Protein AF-T1H6Y9-F1 (afdb_monomer_lite)

Radius of gyration: 19.42 Å; chains: 1; bounding box: 42×29×52 Å

pLDDT: mean 89.48, std 13.39, range [35.31, 97.38]

Sequence (81 aa):
GFRGSNNFKFEMFFTFSKINIVGKYVADGRILILPIQGDGDSEINLINTKSAVKFKPKVTTQNGKQFLEVDKLKVFLDPER

Secondary structure (DSSP, 8-state):
---------EEEEEEEEEEEEEEEEEEEEEETTEEEEEEEEEEEEEEEEEEEEEEEEEEEEETTEEEEEEEEEEEEEE---

InterPro domains:
  IPR010562 Haemolymph juvenile hormone binding [PF06585] (6-80)
  IPR038606 Takeout superfamily [G3DSA:3.15.10.30] (4-81)

Foldseek 3Di:
DDPDPPFDKDKDKDWDQKDKDKDWDADAADDPNRGDGDTGIDIDMFGRKIKMKIWTWDWDADPNDTDTHTPDIDMDIDGDD

Structure (mmCIF, N/CA/C/O backbone):
data_AF-T1H6Y9-F1
#
_entry.id   AF-T1H6Y9-F1
#
loop_
_atom_site.group_PDB
_atom_site.id
_atom_site.type_symbol
_atom_site.label_atom_id
_atom_site.label_alt_id
_atom_site.label_comp_id
_atom_site.label_asym_id
_atom_site.label_entity_id
_atom_site.label_seq_id
_atom_site.pdbx_PDB_ins_code
_atom_site.Cartn_x
_atom_site.Cartn_y
_atom_site.Cartn_z
_atom_site.occupancy
_atom_site.B_iso_or_equiv
_atom_site.auth_seq_id
_atom_site.auth_comp_id
_atom_site.auth_asym_id
_atom_site.auth_atom_id
_atom_site.pdbx_PDB_model_num
ATOM 1 N N . GLY A 1 1 ? -26.498 6.602 29.233 1.00 35.31 1 GLY A N 1
ATOM 2 C CA . GLY A 1 1 ? -26.318 6.158 27.839 1.00 35.31 1 GLY A CA 1
ATOM 3 C C . GLY A 1 1 ? -25.346 7.089 27.156 1.00 35.31 1 GLY A C 1
ATOM 4 O O . GLY A 1 1 ? -25.679 8.250 26.981 1.00 35.31 1 GLY A O 1
ATOM 5 N N . PHE A 1 2 ? -24.147 6.614 26.823 1.00 40.81 2 PHE A N 1
ATOM 6 C CA . PHE A 1 2 ? -23.133 7.429 26.150 1.00 40.81 2 PHE A CA 1
ATOM 7 C C . PHE A 1 2 ? -23.150 7.120 24.657 1.00 40.81 2 PHE A C 1
ATOM 9 O O . PHE A 1 2 ? -22.560 6.152 24.187 1.00 40.81 2 PHE A O 1
ATOM 16 N N . ARG A 1 3 ? -23.895 7.942 23.918 1.00 48.88 3 ARG A N 1
ATOM 17 C CA . ARG A 1 3 ? -23.948 7.932 22.459 1.00 48.88 3 ARG A CA 1
ATOM 18 C C . ARG A 1 3 ? -22.960 8.995 21.975 1.00 48.88 3 ARG A C 1
ATOM 20 O O . ARG A 1 3 ? -23.323 10.150 21.810 1.00 48.88 3 ARG A O 1
ATOM 27 N N . GLY A 1 4 ? -21.694 8.613 21.828 1.00 44.62 4 GLY A N 1
ATOM 28 C CA . GLY A 1 4 ? -20.637 9.468 21.290 1.00 44.62 4 GLY A CA 1
ATOM 29 C C . GLY A 1 4 ? -20.033 8.815 20.056 1.00 44.62 4 GLY A C 1
ATOM 30 O O . GLY A 1 4 ? -19.157 7.967 20.174 1.00 44.62 4 GLY A O 1
ATOM 31 N N . SER A 1 5 ? -20.516 9.181 18.870 1.00 51.38 5 SER A N 1
ATOM 32 C CA . SER A 1 5 ? -19.867 8.835 17.602 1.00 51.38 5 SER A CA 1
ATOM 33 C C . SER A 1 5 ? -18.580 9.658 17.464 1.00 51.38 5 SER A C 1
ATOM 35 O O . SER A 1 5 ? -18.538 10.622 16.699 1.00 51.38 5 SER A O 1
ATOM 37 N N . ASN A 1 6 ? -17.530 9.309 18.209 1.00 54.59 6 ASN A N 1
ATOM 38 C CA . ASN A 1 6 ? -16.217 9.916 18.016 1.00 54.59 6 ASN A CA 1
ATOM 39 C C . ASN A 1 6 ? -15.606 9.376 16.718 1.00 54.59 6 ASN A C 1
ATOM 41 O O . ASN A 1 6 ? -14.994 8.312 16.680 1.00 54.59 6 ASN A O 1
ATOM 45 N N . ASN A 1 7 ? -15.801 10.120 15.631 1.00 66.12 7 ASN A N 1
ATOM 46 C CA . ASN A 1 7 ? -15.203 9.845 14.329 1.00 66.12 7 ASN A CA 1
ATOM 47 C C . ASN A 1 7 ? -13.738 10.302 14.317 1.00 66.12 7 ASN A C 1
ATOM 49 O O . ASN A 1 7 ? -13.404 11.299 13.674 1.00 66.12 7 ASN A O 1
ATOM 53 N N . PHE A 1 8 ? -12.861 9.586 15.022 1.00 79.06 8 PHE A N 1
ATOM 54 C CA . PHE A 1 8 ? -11.428 9.840 14.931 1.00 79.06 8 PHE A CA 1
ATOM 55 C C . PHE A 1 8 ? -10.935 9.513 13.516 1.00 79.06 8 PHE A C 1
ATOM 57 O O . PHE A 1 8 ? -11.163 8.422 12.987 1.00 79.06 8 PHE A O 1
ATOM 64 N N . LYS A 1 9 ? -10.282 10.484 12.881 1.00 88.06 9 LYS A N 1
ATOM 65 C CA . LYS A 1 9 ? -9.575 10.301 11.613 1.00 88.06 9 LYS A CA 1
ATOM 66 C C . LYS A 1 9 ? -8.122 10.659 11.859 1.00 88.06 9 LYS A C 1
ATOM 68 O O . LYS A 1 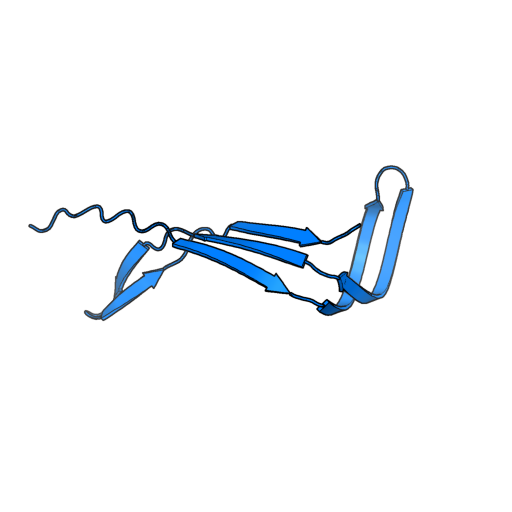9 ? -7.844 11.764 12.313 1.00 88.06 9 LYS A O 1
ATOM 73 N N . PHE A 1 10 ? -7.228 9.736 11.546 1.00 92.06 10 PHE A N 1
ATOM 74 C CA . PHE A 1 10 ? -5.796 9.958 11.635 1.00 92.06 10 PHE A CA 1
ATOM 75 C C . PHE A 1 10 ? -5.243 10.102 10.229 1.00 92.06 10 PHE A C 1
ATOM 77 O O . PHE A 1 10 ? -5.508 9.265 9.361 1.00 92.06 10 PHE A O 1
ATOM 84 N N . GLU A 1 11 ? -4.488 11.173 10.021 1.00 95.31 11 GLU A N 1
ATOM 85 C CA . GLU A 1 11 ? -3.685 11.391 8.827 1.00 95.31 11 GLU A CA 1
ATOM 86 C C . GLU A 1 11 ? -2.250 11.652 9.274 1.00 95.31 11 GLU A C 1
ATOM 88 O O . GLU A 1 11 ? -1.994 12.557 10.066 1.00 95.31 11 GLU A O 1
ATOM 93 N N . MET A 1 12 ? -1.329 10.822 8.801 1.00 96.44 12 MET A N 1
ATOM 94 C CA . MET A 1 12 ? 0.095 10.926 9.096 1.00 96.44 12 MET A CA 1
ATOM 95 C C . MET A 1 12 ? 0.845 11.121 7.788 1.00 96.44 12 MET A C 1
ATOM 97 O O . MET A 1 12 ? 0.569 10.420 6.814 1.00 96.44 12 MET A O 1
ATOM 101 N N . PHE A 1 13 ? 1.790 12.054 7.781 1.00 96.88 13 PHE A N 1
ATOM 102 C CA . PHE A 1 13 ? 2.631 12.359 6.631 1.00 96.88 13 PHE A CA 1
ATOM 103 C C . PHE A 1 13 ? 4.079 12.023 6.972 1.00 96.88 13 PHE A C 1
ATOM 105 O O . PHE A 1 13 ? 4.570 12.406 8.033 1.00 96.88 13 PHE A O 1
ATOM 112 N N . PHE A 1 14 ? 4.749 11.308 6.073 1.00 96.19 14 PHE A N 1
ATOM 113 C CA . PHE A 1 14 ? 6.129 10.867 6.236 1.00 96.19 14 PHE A CA 1
ATOM 114 C C . PHE A 1 14 ? 6.942 11.208 4.992 1.00 96.19 14 PHE A C 1
ATOM 116 O O . PHE A 1 14 ? 6.425 11.205 3.874 1.00 96.19 14 PHE A O 1
ATOM 123 N N . THR A 1 15 ? 8.231 11.449 5.187 1.00 96.12 15 THR A N 1
ATOM 124 C CA . THR A 1 15 ? 9.208 11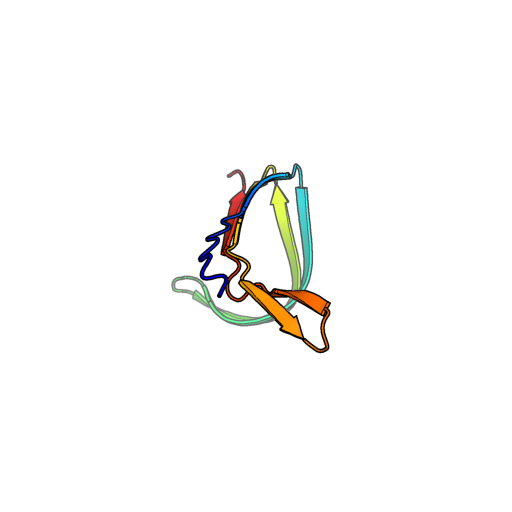.593 4.108 1.00 96.12 15 THR A CA 1
ATOM 125 C C . THR A 1 15 ? 10.359 10.642 4.372 1.00 96.12 15 THR A C 1
ATOM 127 O O . THR A 1 15 ? 10.991 10.722 5.426 1.00 96.12 15 THR A O 1
ATOM 130 N N . PHE A 1 16 ? 10.634 9.759 3.421 1.00 95.81 16 PHE A N 1
ATOM 131 C CA . PHE A 1 16 ? 11.727 8.798 3.501 1.00 95.81 16 PHE A CA 1
ATOM 132 C C . PHE A 1 16 ? 12.746 9.108 2.409 1.00 95.81 16 PHE A C 1
ATOM 134 O O . PHE A 1 16 ? 12.380 9.198 1.242 1.00 95.81 16 PHE A O 1
ATOM 141 N N . SER A 1 17 ? 14.024 9.243 2.763 1.00 95.75 17 SER A N 1
ATOM 142 C CA . SER A 1 17 ? 15.095 9.402 1.768 1.00 95.75 17 SER A CA 1
ATOM 143 C C . SER A 1 17 ? 15.270 8.142 0.918 1.00 95.75 17 SER A C 1
ATOM 145 O O . SER A 1 17 ? 15.537 8.226 -0.278 1.00 95.75 17 SER A O 1
ATOM 147 N N . LYS A 1 18 ? 15.081 6.964 1.520 1.00 95.00 18 LYS A N 1
ATOM 148 C CA . LYS A 1 18 ? 15.132 5.674 0.833 1.00 95.00 18 LYS A CA 1
ATOM 149 C C . LYS A 1 18 ? 14.228 4.655 1.520 1.00 95.00 18 LYS A C 1
ATOM 151 O O . LYS A 1 18 ? 14.269 4.516 2.741 1.00 95.00 18 LYS A O 1
ATOM 156 N N . ILE A 1 19 ? 13.463 3.914 0.726 1.00 95.25 19 ILE A N 1
ATOM 157 C CA . ILE A 1 19 ? 12.748 2.701 1.130 1.00 95.25 19 ILE A CA 1
ATOM 158 C C . ILE A 1 19 ? 13.262 1.566 0.248 1.00 95.25 19 ILE A C 1
ATOM 160 O O . ILE A 1 19 ? 13.318 1.701 -0.973 1.00 95.25 19 ILE A O 1
ATOM 164 N N . ASN A 1 20 ? 13.652 0.457 0.865 1.00 96.06 20 ASN A N 1
ATOM 165 C CA . ASN A 1 20 ? 14.134 -0.731 0.174 1.00 96.06 20 ASN A CA 1
ATOM 166 C C . ASN A 1 20 ? 13.272 -1.926 0.590 1.00 96.06 20 ASN A C 1
ATOM 168 O O . ASN A 1 20 ? 13.079 -2.165 1.783 1.00 96.06 20 ASN A O 1
ATOM 172 N N . ILE A 1 21 ? 12.716 -2.624 -0.396 1.00 95.44 21 ILE A N 1
ATOM 173 C CA . ILE A 1 21 ? 11.861 -3.794 -0.204 1.00 95.44 21 ILE A CA 1
ATOM 174 C C . ILE A 1 21 ? 12.547 -4.965 -0.898 1.00 95.44 21 ILE A C 1
ATOM 176 O O . ILE A 1 21 ? 12.621 -4.988 -2.124 1.00 95.44 21 ILE A O 1
ATOM 180 N N . VAL A 1 22 ? 13.032 -5.928 -0.115 1.00 97.38 22 VAL A N 1
ATOM 181 C CA . VAL A 1 22 ? 13.661 -7.160 -0.611 1.00 97.38 22 VAL A CA 1
ATOM 182 C C . VAL A 1 22 ? 12.749 -8.338 -0.314 1.00 97.38 22 VAL A C 1
ATOM 184 O O . VAL A 1 22 ? 12.248 -8.467 0.805 1.00 97.38 22 VAL A O 1
ATOM 187 N N . GLY A 1 23 ? 12.560 -9.223 -1.285 1.00 96.12 23 GLY A N 1
ATOM 188 C CA . GLY A 1 23 ? 11.819 -10.458 -1.059 1.00 96.12 23 GLY A CA 1
ATOM 189 C C . GLY A 1 23 ? 11.683 -11.320 -2.300 1.00 96.12 23 GLY A C 1
ATOM 190 O O . GLY A 1 23 ? 12.055 -10.921 -3.401 1.00 96.12 23 GLY A O 1
ATOM 191 N N . LYS A 1 24 ? 11.114 -12.511 -2.120 1.00 96.81 24 LYS A N 1
ATOM 192 C CA . LYS A 1 24 ? 10.741 -13.383 -3.234 1.00 96.81 24 LYS A CA 1
ATOM 193 C C . LYS A 1 24 ? 9.482 -12.852 -3.918 1.00 96.81 24 LYS A C 1
ATOM 195 O O . LYS A 1 24 ? 8.531 -12.479 -3.230 1.00 96.81 24 LYS A O 1
ATOM 200 N N . TYR A 1 25 ? 9.469 -12.839 -5.246 1.00 92.62 25 TYR A N 1
ATOM 201 C CA . TYR A 1 25 ? 8.292 -12.508 -6.044 1.00 92.62 25 TYR A CA 1
ATOM 202 C C . TYR A 1 25 ? 7.819 -13.732 -6.823 1.00 92.62 25 TYR A C 1
ATOM 204 O O . TYR A 1 25 ? 8.628 -14.526 -7.290 1.00 92.62 25 TYR A O 1
ATOM 212 N N . VAL A 1 26 ? 6.503 -13.831 -6.998 1.00 94.56 26 VAL A N 1
ATOM 213 C CA . VAL A 1 26 ? 5.867 -14.699 -7.990 1.00 94.56 26 VAL A CA 1
ATOM 214 C C . VAL A 1 26 ? 4.984 -13.797 -8.837 1.00 94.56 26 VAL A C 1
ATOM 216 O O . VAL A 1 26 ? 4.083 -13.137 -8.313 1.00 94.56 26 VAL A O 1
ATOM 219 N N . ALA A 1 27 ? 5.273 -13.724 -10.130 1.00 93.00 27 ALA A N 1
ATOM 220 C CA . ALA A 1 27 ? 4.516 -12.943 -11.091 1.00 93.00 27 ALA A CA 1
ATOM 221 C C . ALA A 1 27 ? 3.945 -13.862 -12.168 1.00 93.00 27 ALA A C 1
ATOM 223 O O . ALA A 1 27 ? 4.680 -14.596 -12.823 1.00 93.00 27 ALA A O 1
ATOM 224 N N . ASP A 1 28 ? 2.636 -13.775 -12.361 1.00 94.06 28 ASP A N 1
ATOM 225 C CA . ASP A 1 28 ? 1.904 -14.398 -13.457 1.00 94.06 28 ASP A CA 1
ATOM 226 C C . ASP A 1 28 ? 0.826 -13.404 -13.897 1.00 94.06 28 ASP A C 1
ATOM 228 O O . ASP A 1 28 ? -0.142 -13.142 -13.176 1.00 94.06 28 ASP A O 1
ATOM 232 N N . GLY A 1 29 ? 1.062 -12.724 -15.018 1.00 92.88 29 GLY A N 1
ATOM 233 C CA . GLY A 1 29 ? 0.164 -11.671 -15.471 1.00 92.88 29 GLY A CA 1
ATOM 234 C C . GLY A 1 29 ? 0.739 -10.801 -16.575 1.00 92.88 29 GLY A C 1
ATOM 235 O O . GLY A 1 29 ? 1.526 -11.245 -17.403 1.00 92.88 29 GLY A O 1
ATOM 236 N N . ARG A 1 30 ? 0.303 -9.538 -16.622 1.00 93.06 30 ARG A N 1
ATOM 237 C CA . ARG A 1 30 ? 0.742 -8.557 -17.622 1.00 93.06 30 ARG A CA 1
ATOM 238 C C . ARG A 1 30 ? 1.177 -7.260 -16.955 1.00 93.06 30 ARG A C 1
ATOM 240 O O . ARG A 1 30 ? 0.419 -6.692 -16.172 1.00 93.06 30 ARG A O 1
ATOM 247 N N . ILE A 1 31 ? 2.357 -6.765 -17.320 1.00 90.56 31 ILE A N 1
ATOM 248 C CA . ILE A 1 31 ? 2.756 -5.379 -17.065 1.00 90.56 31 ILE A CA 1
ATOM 249 C C . ILE A 1 31 ? 2.356 -4.564 -18.290 1.00 90.56 31 ILE A C 1
ATOM 251 O O . ILE A 1 31 ? 2.936 -4.715 -19.365 1.00 90.56 31 ILE A O 1
ATOM 255 N N . LEU A 1 32 ? 1.354 -3.697 -18.126 1.00 92.50 32 LEU A N 1
ATOM 256 C CA . LEU A 1 32 ? 0.715 -2.969 -19.226 1.00 92.50 32 LEU A CA 1
ATOM 257 C C . LEU A 1 32 ? 0.243 -3.942 -20.324 1.00 92.50 32 LEU A C 1
ATOM 259 O O . LEU A 1 32 ? -0.767 -4.621 -20.149 1.00 92.50 32 LEU A O 1
ATOM 263 N N . ILE A 1 33 ? 0.979 -4.032 -21.435 1.00 93.00 33 ILE A N 1
ATOM 264 C CA . ILE A 1 33 ? 0.690 -4.937 -22.557 1.00 93.00 33 ILE A CA 1
ATOM 265 C C . ILE A 1 33 ? 1.555 -6.204 -22.563 1.00 93.00 33 ILE A C 1
ATOM 267 O O . ILE A 1 33 ? 1.223 -7.151 -23.273 1.00 93.00 33 ILE A O 1
ATOM 271 N N . LEU A 1 34 ? 2.652 -6.234 -21.802 1.00 94.00 34 LEU A N 1
ATOM 272 C CA . LEU A 1 34 ? 3.636 -7.310 -21.848 1.00 94.00 34 LEU A CA 1
ATOM 273 C C . LEU A 1 34 ? 3.262 -8.416 -20.851 1.00 94.00 34 LEU A C 1
ATOM 275 O O . LEU A 1 34 ? 3.252 -8.146 -19.647 1.00 94.00 34 LEU A O 1
ATOM 279 N N . PRO A 1 35 ? 2.968 -9.649 -21.302 1.00 93.38 35 PRO A N 1
ATOM 280 C CA . PRO A 1 35 ? 2.852 -10.785 -20.399 1.00 93.38 35 PRO A CA 1
ATOM 281 C C . PRO A 1 35 ? 4.195 -11.098 -19.745 1.00 93.38 35 PRO A C 1
ATOM 283 O O . PRO A 1 35 ? 5.231 -11.099 -20.409 1.00 93.38 35 PRO A O 1
ATOM 286 N N . ILE A 1 36 ? 4.159 -11.365 -18.444 1.00 95.12 36 ILE A N 1
ATOM 287 C CA . ILE A 1 36 ? 5.313 -11.780 -17.656 1.00 95.12 36 ILE A CA 1
ATOM 288 C C . ILE A 1 36 ? 4.957 -13.016 -16.833 1.00 95.12 36 ILE A C 1
ATOM 290 O O . ILE A 1 36 ? 3.857 -13.125 -16.291 1.00 95.12 36 ILE A O 1
ATOM 294 N N . GLN A 1 37 ? 5.920 -13.925 -16.734 1.00 95.25 37 GLN A N 1
ATOM 295 C CA . GLN A 1 37 ? 5.887 -15.062 -15.829 1.00 95.25 37 GLN A CA 1
ATOM 296 C C . GLN A 1 37 ? 7.268 -15.186 -15.188 1.00 95.25 37 GLN A C 1
ATOM 298 O O . GLN A 1 37 ? 8.275 -15.180 -15.898 1.00 95.25 37 GLN A O 1
ATOM 303 N N . GLY A 1 38 ? 7.329 -15.261 -13.862 1.00 93.06 38 GLY A N 1
ATOM 304 C CA . GLY A 1 38 ? 8.596 -15.363 -13.146 1.00 93.06 38 GLY A CA 1
ATOM 305 C C . GLY A 1 38 ? 8.422 -15.674 -11.666 1.00 93.06 38 GLY A C 1
ATOM 306 O O . GLY A 1 38 ? 7.440 -15.268 -11.049 1.00 93.06 38 GLY A O 1
ATOM 307 N N . ASP A 1 39 ? 9.398 -16.385 -11.116 1.00 96.75 39 ASP A N 1
ATOM 308 C CA . ASP A 1 39 ? 9.555 -16.686 -9.694 1.00 96.75 39 ASP A CA 1
ATOM 309 C C . ASP A 1 39 ? 11.030 -16.462 -9.347 1.00 96.75 39 ASP A C 1
ATOM 311 O O . ASP A 1 39 ? 11.917 -17.014 -10.009 1.00 96.75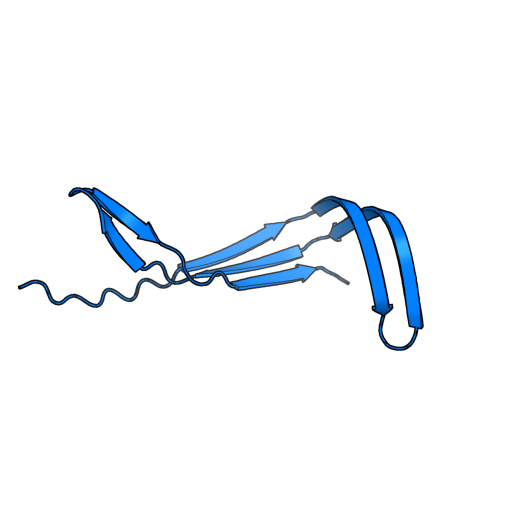 39 ASP A O 1
ATOM 315 N N . GLY A 1 40 ? 11.313 -15.591 -8.381 1.00 95.25 40 GLY A N 1
ATOM 316 C CA . GLY A 1 40 ? 12.691 -15.276 -8.024 1.00 95.25 40 GLY A CA 1
ATOM 317 C C . GLY A 1 40 ? 12.842 -14.201 -6.959 1.00 95.25 40 GLY A C 1
ATOM 318 O O . GLY A 1 40 ? 11.906 -13.859 -6.242 1.00 95.25 40 GLY A O 1
ATOM 319 N N . ASP A 1 41 ? 14.057 -13.671 -6.838 1.00 97.00 41 ASP A N 1
ATOM 320 C CA . ASP A 1 41 ? 14.370 -12.560 -5.938 1.00 97.00 41 ASP A CA 1
ATOM 321 C C . ASP A 1 41 ? 13.980 -11.215 -6.554 1.00 97.00 41 ASP A C 1
ATOM 323 O O . ASP A 1 41 ? 14.187 -10.969 -7.743 1.00 97.00 41 ASP A O 1
ATOM 327 N N . SER A 1 42 ? 13.422 -10.338 -5.725 1.00 94.50 42 SER A N 1
ATOM 328 C CA . SER A 1 42 ? 13.058 -8.970 -6.078 1.00 94.50 42 SER A CA 1
ATOM 329 C C . SER A 1 42 ? 13.638 -7.980 -5.082 1.00 94.50 42 SER A C 1
ATOM 331 O O . SER A 1 42 ? 13.682 -8.227 -3.874 1.00 94.50 42 SER A O 1
ATOM 333 N N . GLU A 1 43 ? 14.040 -6.833 -5.617 1.00 96.56 43 GLU A N 1
ATOM 334 C CA . GLU A 1 43 ? 14.436 -5.664 -4.852 1.00 96.56 43 GLU A CA 1
ATOM 335 C C . GLU A 1 43 ? 13.747 -4.429 -5.446 1.00 96.56 43 GLU A C 1
ATOM 337 O O . GLU A 1 43 ? 13.941 -4.100 -6.617 1.00 96.56 43 GLU A O 1
ATOM 342 N N . ILE A 1 44 ? 12.936 -3.740 -4.642 1.00 94.69 44 ILE A N 1
ATOM 343 C CA . ILE A 1 44 ? 12.269 -2.490 -5.018 1.00 94.69 44 ILE A CA 1
ATOM 344 C C . ILE A 1 44 ? 12.876 -1.360 -4.192 1.00 94.69 44 ILE A C 1
ATOM 346 O O . ILE A 1 44 ? 12.808 -1.359 -2.962 1.00 94.69 44 ILE A O 1
ATOM 350 N N . ASN A 1 45 ? 13.452 -0.380 -4.883 1.00 95.88 45 ASN A N 1
ATOM 351 C CA . ASN A 1 45 ? 14.040 0.811 -4.287 1.00 95.88 45 ASN A CA 1
ATOM 352 C C . ASN A 1 45 ? 13.159 2.024 -4.598 1.00 95.88 45 ASN A C 1
ATOM 354 O O . ASN A 1 45 ? 12.964 2.366 -5.761 1.00 95.88 45 ASN A O 1
ATOM 358 N N . LEU A 1 46 ? 12.655 2.686 -3.558 1.00 95.44 46 LEU A N 1
ATOM 359 C CA . LEU A 1 46 ? 11.950 3.962 -3.660 1.00 95.44 46 LEU A CA 1
ATOM 360 C C . LEU A 1 46 ? 12.838 5.044 -3.043 1.00 95.44 46 LEU A C 1
ATOM 362 O O . LEU A 1 46 ? 13.330 4.883 -1.924 1.00 95.44 46 LEU A O 1
ATOM 366 N N . ILE A 1 47 ? 13.065 6.132 -3.772 1.00 96.12 47 ILE A N 1
ATOM 367 C CA . ILE A 1 47 ? 13.952 7.226 -3.360 1.00 96.12 47 ILE A CA 1
ATOM 368 C C . ILE A 1 47 ? 13.100 8.465 -3.078 1.00 96.12 47 ILE A C 1
ATOM 370 O O . ILE A 1 47 ? 12.078 8.675 -3.735 1.00 96.12 47 ILE A O 1
ATOM 374 N N . ASN A 1 48 ? 13.488 9.241 -2.059 1.00 96.44 48 ASN A N 1
ATOM 375 C CA . ASN A 1 48 ? 12.875 10.521 -1.681 1.00 96.44 48 ASN A CA 1
ATOM 376 C C . ASN A 1 48 ? 11.337 10.482 -1.675 1.00 96.44 48 ASN A C 1
ATOM 378 O O . ASN A 1 48 ? 10.647 11.329 -2.237 1.00 96.44 48 ASN A O 1
ATOM 382 N N . THR A 1 49 ? 10.784 9.446 -1.054 1.00 96.81 49 THR A N 1
ATOM 383 C CA . THR A 1 49 ? 9.360 9.133 -1.123 1.00 96.81 49 THR A CA 1
ATOM 384 C C . THR A 1 49 ? 8.574 9.916 -0.087 1.00 96.81 49 THR A C 1
ATOM 386 O O . THR A 1 49 ? 8.792 9.781 1.125 1.00 96.81 49 THR A O 1
ATOM 389 N N . LYS A 1 50 ? 7.594 10.688 -0.558 1.00 97.19 50 LYS A N 1
ATOM 390 C CA . LYS A 1 50 ? 6.551 11.269 0.292 1.00 97.19 50 LYS A CA 1
ATOM 391 C C . LYS A 1 50 ? 5.462 10.229 0.497 1.00 97.19 50 LYS A C 1
ATOM 393 O O . LYS A 1 50 ? 5.031 9.569 -0.442 1.00 97.19 50 LYS A O 1
ATOM 398 N N . SER A 1 51 ? 5.026 10.056 1.735 1.00 96.12 51 SER A N 1
ATOM 399 C CA . SER A 1 51 ? 4.024 9.056 2.090 1.00 96.12 51 SER A CA 1
ATOM 400 C C . SER A 1 51 ? 2.932 9.660 2.952 1.00 96.12 51 SER A C 1
ATOM 402 O O . SER A 1 51 ? 3.193 10.525 3.789 1.00 96.12 51 SER A O 1
ATOM 404 N N . ALA A 1 52 ? 1.709 9.165 2.787 1.00 96.88 52 ALA A N 1
ATOM 405 C CA . ALA A 1 52 ? 0.604 9.490 3.674 1.00 96.88 52 ALA A CA 1
ATOM 406 C C . ALA A 1 52 ? -0.129 8.226 4.113 1.00 96.88 52 ALA A C 1
ATOM 408 O O . ALA A 1 52 ? -0.490 7.383 3.291 1.00 96.88 52 ALA A O 1
ATOM 409 N N . VAL A 1 53 ? -0.394 8.119 5.410 1.00 96.50 53 VAL A N 1
ATOM 410 C CA . VAL A 1 53 ? -1.179 7.034 5.996 1.00 96.50 53 VAL A CA 1
ATOM 411 C C . VAL A 1 53 ? -2.449 7.624 6.579 1.00 96.50 53 VAL A C 1
ATOM 413 O O . VAL A 1 53 ? -2.397 8.515 7.428 1.00 96.50 53 VAL A O 1
ATOM 416 N N . LYS A 1 54 ? -3.599 7.132 6.116 1.00 95.38 54 LYS A N 1
ATOM 417 C CA . LYS A 1 54 ? -4.917 7.587 6.561 1.00 95.38 54 LYS A CA 1
ATOM 418 C C . LYS A 1 54 ? -5.737 6.417 7.073 1.00 95.38 54 LYS A C 1
ATOM 420 O O . LYS A 1 54 ? -5.949 5.445 6.346 1.00 95.38 54 LYS A O 1
ATOM 425 N N . PHE A 1 55 ? -6.252 6.527 8.291 1.00 94.00 55 PHE A N 1
ATOM 426 C CA . PHE A 1 55 ? -7.122 5.505 8.868 1.00 94.00 55 PHE A CA 1
ATOM 427 C C . PHE A 1 55 ? -8.157 6.098 9.823 1.00 94.00 55 PHE A C 1
ATOM 429 O O . PHE A 1 55 ? -8.027 7.221 10.316 1.00 94.00 55 PHE A O 1
ATOM 436 N N . LYS A 1 56 ? -9.225 5.334 10.054 1.00 91.88 56 LYS A N 1
ATOM 437 C CA . LYS A 1 56 ? -10.273 5.657 11.025 1.00 91.88 56 LYS A CA 1
ATOM 438 C C . LYS A 1 56 ? -10.413 4.484 11.985 1.00 91.88 56 LYS A C 1
ATOM 440 O O . LYS A 1 56 ? -10.963 3.465 11.568 1.00 91.88 56 LYS A O 1
ATOM 445 N N . PRO A 1 57 ? -9.894 4.585 13.215 1.00 89.12 57 PRO A N 1
ATOM 446 C CA . PRO A 1 57 ? -10.042 3.513 14.170 1.00 89.12 57 PRO A CA 1
ATOM 447 C C . PRO A 1 57 ? -11.448 3.526 14.767 1.00 89.12 57 PRO A C 1
ATOM 449 O O . PRO A 1 57 ? -12.046 4.582 14.996 1.00 89.12 57 PRO A O 1
ATOM 452 N N . LYS A 1 58 ? -11.951 2.337 15.060 1.00 89.50 58 LYS A N 1
ATOM 453 C CA . LYS A 1 58 ? -13.136 2.105 15.868 1.00 89.50 58 LYS A CA 1
ATOM 454 C C . LYS A 1 58 ? -12.681 1.719 17.269 1.00 89.50 58 LYS A C 1
ATOM 456 O O . LYS A 1 58 ? -11.816 0.866 17.428 1.00 89.50 58 LYS A O 1
ATOM 461 N N . VAL A 1 59 ? -13.268 2.338 18.288 1.00 89.75 59 VAL A N 1
ATOM 462 C CA . VAL A 1 59 ? -13.065 1.883 19.666 1.00 89.75 59 VAL A CA 1
ATOM 463 C C . VAL A 1 59 ? -13.971 0.680 19.899 1.00 89.75 59 VAL A C 1
ATOM 465 O O . VAL A 1 59 ? -15.190 0.788 19.734 1.00 89.75 59 VAL A O 1
ATOM 468 N N . THR A 1 60 ? -13.396 -0.455 20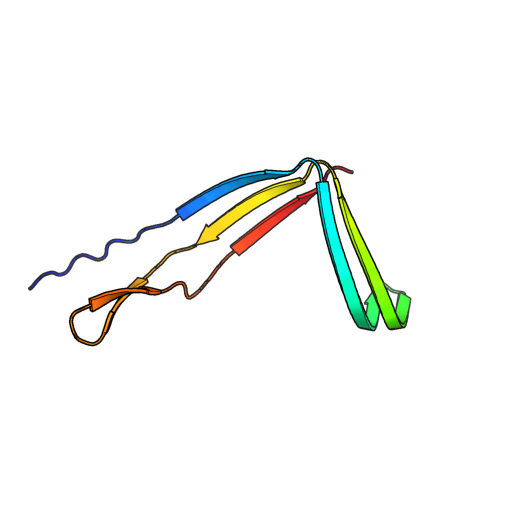.279 1.00 90.12 60 THR A N 1
ATOM 469 C CA . THR A 1 60 ? -14.151 -1.649 20.673 1.00 90.12 60 THR A CA 1
ATOM 470 C C . THR A 1 60 ? -13.829 -2.030 22.109 1.00 90.12 60 THR A C 1
ATOM 472 O O . THR A 1 60 ? -12.710 -1.855 22.583 1.00 90.12 60 THR A O 1
ATOM 475 N N . THR A 1 61 ? -14.836 -2.514 22.835 1.00 93.06 61 THR A N 1
ATOM 476 C CA . THR A 1 61 ? -14.667 -2.999 24.206 1.00 93.06 61 THR A CA 1
ATOM 477 C C . THR A 1 61 ? -14.746 -4.515 24.193 1.00 93.06 61 THR A C 1
ATOM 479 O O . THR A 1 61 ? -15.772 -5.072 23.807 1.00 93.06 61 THR A O 1
ATOM 482 N N . GLN A 1 62 ? -13.684 -5.179 24.637 1.00 92.00 62 GLN A N 1
ATOM 483 C CA . GLN A 1 62 ? -13.629 -6.631 24.782 1.00 92.00 62 GLN A CA 1
ATOM 484 C C . GLN A 1 62 ? -13.141 -6.950 26.198 1.00 92.00 62 GLN A C 1
ATOM 486 O O . GLN A 1 62 ? -12.120 -6.422 26.640 1.00 92.00 62 GLN A O 1
ATOM 491 N N . ASN A 1 63 ? -13.887 -7.772 26.942 1.00 92.56 63 ASN A N 1
ATOM 492 C CA . ASN A 1 63 ? -13.565 -8.154 28.328 1.00 92.56 63 ASN A CA 1
ATOM 493 C C . ASN A 1 63 ? -13.292 -6.956 29.264 1.00 92.56 63 ASN A C 1
ATOM 495 O O . ASN A 1 63 ? -12.361 -6.974 30.065 1.00 92.56 63 ASN A O 1
ATOM 499 N N . GLY A 1 64 ? -14.068 -5.876 29.120 1.00 94.06 64 GLY A N 1
ATOM 500 C CA . GLY A 1 64 ? -13.915 -4.652 29.918 1.00 94.06 64 GLY A CA 1
ATOM 501 C C . GLY A 1 64 ? -12.715 -3.769 29.547 1.00 94.06 64 GLY A C 1
ATOM 502 O O . GLY A 1 64 ? -12.552 -2.706 30.141 1.00 94.06 64 GLY A O 1
ATOM 503 N N . LYS A 1 65 ? -11.898 -4.157 28.559 1.00 94.44 65 LYS A N 1
ATOM 504 C CA . LYS A 1 65 ? -10.777 -3.361 28.037 1.00 94.44 65 LYS A CA 1
ATOM 505 C C . LYS A 1 65 ? -11.164 -2.695 26.719 1.00 94.44 65 LYS A C 1
ATOM 507 O O . LYS A 1 65 ? -11.855 -3.302 25.903 1.00 94.44 65 LYS A O 1
ATOM 512 N N . GLN A 1 66 ? -10.722 -1.456 26.517 1.00 92.62 66 GLN A N 1
ATOM 513 C CA . GLN A 1 66 ? -10.913 -0.730 25.261 1.00 92.62 66 GLN A CA 1
ATOM 514 C C . GLN A 1 66 ? -9.727 -0.962 24.321 1.00 92.62 66 GLN A C 1
ATOM 516 O O . GLN A 1 66 ? -8.574 -0.881 24.741 1.00 92.62 66 GLN A O 1
ATOM 521 N N . PHE A 1 67 ? -10.025 -1.210 23.051 1.00 90.69 67 PHE A N 1
ATOM 522 C CA . PHE A 1 67 ? -9.065 -1.406 21.971 1.00 90.69 67 PHE A CA 1
ATOM 523 C C . PHE A 1 67 ? -9.372 -0.445 20.823 1.00 90.69 67 PHE A C 1
ATOM 525 O O . PHE A 1 67 ? -10.524 -0.058 20.615 1.00 90.69 67 PHE A O 1
ATOM 532 N N . LEU A 1 68 ? -8.337 -0.074 20.070 1.00 89.12 68 LEU A N 1
ATOM 533 C CA . LEU A 1 68 ? -8.486 0.590 18.780 1.00 89.12 68 LEU A CA 1
ATOM 534 C C . LEU A 1 68 ? -8.375 -0.461 17.684 1.00 89.12 68 LEU A C 1
ATOM 536 O O . LEU A 1 68 ? -7.337 -1.096 17.521 1.00 89.12 68 LEU A O 1
ATOM 540 N N . GLU A 1 69 ? -9.447 -0.617 16.930 1.00 90.12 69 GLU A N 1
ATOM 541 C CA . GLU A 1 69 ? -9.529 -1.512 15.787 1.00 90.12 69 GLU A CA 1
ATOM 542 C C . GLU A 1 69 ? -9.477 -0.686 14.501 1.00 90.12 69 GLU A C 1
ATOM 544 O O . GLU A 1 69 ? -10.143 0.344 14.395 1.00 90.12 69 GLU A O 1
ATOM 549 N N . VAL A 1 70 ? -8.661 -1.096 13.530 1.00 89.81 70 VAL A N 1
ATOM 550 C CA . VAL A 1 70 ? -8.490 -0.374 12.262 1.00 89.81 70 VAL A CA 1
ATOM 551 C C . VAL A 1 70 ? -8.960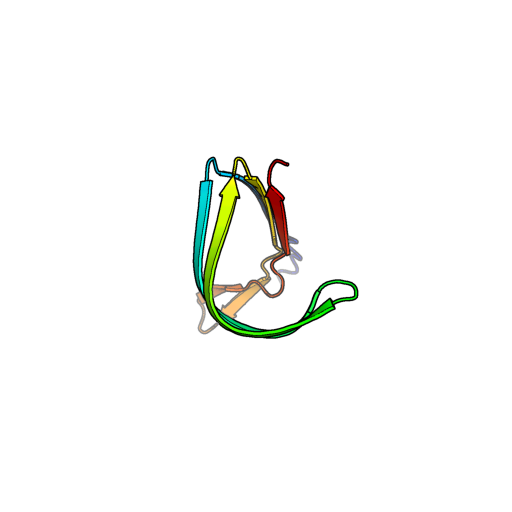 -1.253 11.110 1.00 89.81 70 VAL A C 1
ATOM 553 O O . VAL A 1 70 ? -8.211 -2.088 10.619 1.00 89.81 70 VAL A O 1
ATOM 556 N N . ASP A 1 71 ? -10.186 -1.015 10.641 1.00 84.00 71 ASP A N 1
ATOM 557 C CA . ASP A 1 71 ? -10.783 -1.798 9.547 1.00 84.00 71 ASP A CA 1
ATOM 558 C C . ASP A 1 71 ? -10.182 -1.459 8.176 1.00 84.00 71 ASP A C 1
ATOM 560 O O . ASP A 1 71 ? -10.112 -2.294 7.276 1.00 84.00 71 ASP A O 1
ATOM 564 N N . LYS A 1 72 ? -9.817 -0.186 7.967 1.00 86.75 72 LYS A N 1
ATOM 565 C CA . LYS A 1 72 ? -9.344 0.328 6.675 1.00 86.75 72 LYS A CA 1
ATOM 566 C C . LYS A 1 72 ? -8.145 1.242 6.866 1.00 86.75 72 LYS A C 1
ATOM 568 O O . LYS A 1 72 ? -8.271 2.333 7.429 1.00 86.75 72 LYS A O 1
ATOM 573 N N . LEU A 1 73 ? -7.016 0.815 6.312 1.00 93.00 73 LEU A N 1
ATOM 574 C CA . LEU A 1 73 ? -5.785 1.585 6.200 1.00 93.00 73 LEU A CA 1
ATOM 575 C C . LEU A 1 73 ? -5.596 2.010 4.740 1.00 93.00 73 LEU A C 1
ATOM 577 O O . LEU A 1 73 ? -5.586 1.167 3.845 1.00 93.00 73 LEU A O 1
ATOM 581 N N . LYS A 1 74 ? -5.463 3.313 4.486 1.00 95.44 74 LYS A N 1
ATOM 582 C CA . LYS A 1 74 ? -5.054 3.835 3.177 1.00 95.44 74 LYS A CA 1
ATOM 583 C C . LYS A 1 74 ? -3.612 4.298 3.263 1.00 95.44 74 LYS A C 1
ATOM 585 O O . LYS A 1 74 ? -3.305 5.156 4.089 1.00 95.44 74 LYS A O 1
ATOM 590 N N . VAL A 1 75 ? -2.768 3.760 2.394 1.00 95.06 75 VAL A N 1
ATOM 591 C CA . VAL A 1 75 ? -1.366 4.155 2.263 1.00 95.06 75 VAL A CA 1
ATOM 592 C C . VAL A 1 75 ? -1.172 4.765 0.883 1.00 95.06 75 VAL A C 1
ATOM 594 O O . VAL A 1 75 ? -1.571 4.177 -0.119 1.00 95.06 75 VAL A O 1
ATOM 597 N N . PHE A 1 76 ? -0.590 5.955 0.850 1.00 96.25 76 PHE A N 1
ATOM 598 C CA . PHE A 1 76 ? -0.201 6.659 -0.363 1.00 96.25 76 PHE A CA 1
ATOM 599 C C . PHE A 1 76 ? 1.315 6.777 -0.380 1.00 96.25 76 PHE A C 1
ATOM 601 O O . PHE A 1 76 ? 1.900 7.149 0.637 1.00 96.25 76 PHE A O 1
ATOM 608 N N . LEU A 1 77 ? 1.915 6.477 -1.528 1.00 94.38 77 LEU A N 1
ATOM 609 C CA . LEU A 1 77 ? 3.340 6.621 -1.793 1.00 94.38 77 LEU A CA 1
ATOM 610 C C . LEU A 1 77 ? 3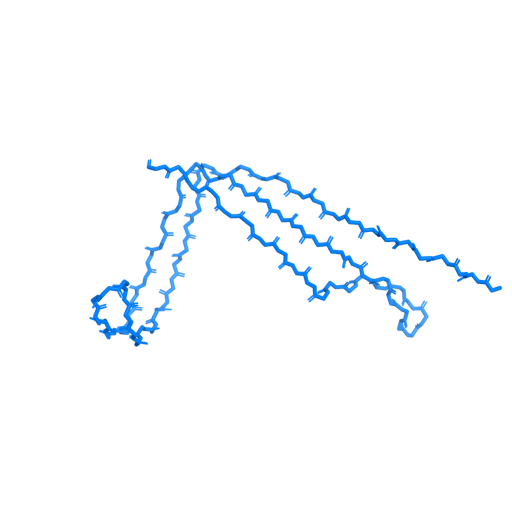.496 7.485 -3.044 1.00 94.38 77 LEU A C 1
ATOM 612 O O . LEU A 1 77 ? 2.849 7.221 -4.056 1.00 94.38 77 LEU A O 1
ATOM 616 N N . ASP A 1 78 ? 4.343 8.499 -2.952 1.00 95.81 78 ASP A N 1
ATOM 617 C CA . ASP A 1 78 ? 4.731 9.396 -4.037 1.00 95.81 78 ASP A CA 1
ATOM 618 C C . ASP A 1 78 ? 6.270 9.438 -4.074 1.00 95.81 78 ASP A C 1
ATOM 620 O O . ASP A 1 78 ? 6.885 10.260 -3.382 1.00 95.81 78 ASP A O 1
ATOM 624 N N . PRO A 1 79 ? 6.909 8.445 -4.726 1.00 92.56 79 PRO A N 1
ATOM 625 C CA . PRO A 1 79 ? 8.356 8.428 -4.923 1.00 92.56 79 PRO A CA 1
ATOM 626 C C . PRO A 1 79 ? 8.777 9.509 -5.925 1.00 92.56 79 PRO A C 1
ATOM 628 O O . PRO A 1 79 ? 8.034 9.816 -6.858 1.00 92.56 79 PRO A O 1
ATOM 631 N N . GLU A 1 80 ? 9.977 10.071 -5.761 1.00 90.25 80 GLU A N 1
ATOM 632 C CA . GLU A 1 80 ? 10.531 10.963 -6.787 1.00 90.25 80 GLU A CA 1
ATOM 633 C C . GLU A 1 80 ? 10.795 10.208 -8.100 1.00 90.25 80 GLU A C 1
ATOM 635 O O . GLU A 1 80 ? 11.027 8.996 -8.102 1.00 90.25 80 GLU A O 1
ATOM 640 N N . ARG A 1 81 ? 10.702 10.948 -9.213 1.00 71.62 81 ARG A N 1
ATOM 641 C CA . ARG A 1 81 ? 10.950 10.448 -10.572 1.00 71.62 81 ARG A CA 1
ATOM 642 C C . ARG A 1 81 ? 12.419 10.149 -10.825 1.00 71.62 81 ARG A C 1
ATOM 644 O O . ARG A 1 81 ? 13.260 10.932 -10.336 1.00 71.62 81 ARG A O 1
#

Organism: Megaselia scalaris (NCBI:txid36166)